Protein AF-Q9PWH9-F1 (afdb_monomer_lite)

Sequence (65 aa):
YPQTKAYFSHWKDLSPGSAPVRKHGKTVMSGVADAVSKIDDLNAGLLNLSELHAFTLRVDPSNFH

Foldseek 3Di:
DVVCCVLVVVDPDPDPPDPVVVVVVVVVVVVVVQCVVVVVCSCVSCVVVCCCCCPVSNPDPVVVD

Structure (mmCIF, N/CA/C/O backbone):
data_AF-Q9PWH9-F1
#
_entry.id   AF-Q9PWH9-F1
#
loop_
_atom_site.group_PDB
_atom_site.id
_atom_site.type_symbol
_atom_site.label_atom_id
_atom_site.label_alt_id
_ato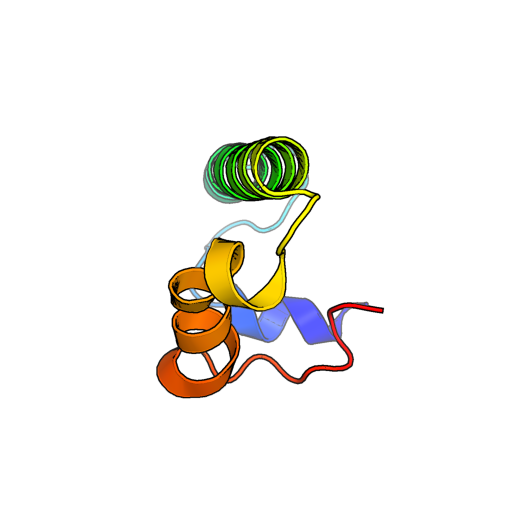m_site.label_comp_id
_atom_site.label_asym_id
_atom_site.label_entity_id
_atom_site.label_seq_id
_atom_site.pdbx_PDB_ins_code
_atom_site.Cartn_x
_atom_site.Cartn_y
_atom_site.Cartn_z
_atom_site.occupancy
_atom_site.B_iso_or_equiv
_atom_site.auth_seq_id
_atom_site.auth_comp_id
_atom_site.auth_asym_id
_atom_site.auth_atom_id
_atom_site.pdbx_PDB_model_num
ATOM 1 N N . TYR A 1 1 ? 11.123 -14.888 1.249 1.00 84.12 1 TYR A N 1
ATOM 2 C CA . TYR A 1 1 ? 9.840 -14.793 0.530 1.00 84.12 1 TYR A CA 1
ATOM 3 C C . TYR A 1 1 ? 10.010 -14.514 -0.975 1.00 84.12 1 TYR A C 1
ATOM 5 O O . TYR A 1 1 ? 9.634 -13.442 -1.427 1.00 84.12 1 TYR A O 1
ATOM 13 N N . PRO A 1 2 ? 10.594 -15.411 -1.797 1.00 90.75 2 PRO A N 1
ATOM 14 C CA . PRO A 1 2 ? 10.633 -15.213 -3.255 1.00 90.75 2 PRO A CA 1
ATOM 15 C C . PRO A 1 2 ? 9.252 -15.286 -3.930 1.00 90.75 2 PRO A C 1
ATOM 17 O O . PRO A 1 2 ? 9.051 -14.655 -4.965 1.00 90.75 2 PRO A O 1
ATOM 20 N N . GLN A 1 3 ? 8.308 -16.024 -3.339 1.00 92.81 3 GLN A N 1
ATOM 21 C CA . GLN A 1 3 ? 6.961 -16.256 -3.867 1.00 92.81 3 GLN A CA 1
ATOM 22 C C . GLN A 1 3 ? 6.126 -14.975 -4.008 1.00 92.81 3 GLN A C 1
ATOM 24 O O . GLN A 1 3 ? 5.315 -14.867 -4.924 1.00 92.81 3 GLN A O 1
ATOM 29 N N . THR A 1 4 ? 6.374 -13.962 -3.171 1.00 94.81 4 THR A N 1
ATOM 30 C CA . THR A 1 4 ? 5.646 -12.683 -3.210 1.00 94.81 4 THR A CA 1
ATOM 31 C C . THR A 1 4 ? 5.911 -11.894 -4.492 1.00 94.81 4 THR A C 1
ATOM 33 O O . THR A 1 4 ? 5.105 -11.049 -4.875 1.00 94.81 4 THR A O 1
ATOM 36 N N . LYS A 1 5 ? 7.008 -12.186 -5.208 1.00 94.38 5 LYS A N 1
ATOM 37 C CA . LYS A 1 5 ? 7.335 -11.525 -6.479 1.00 94.38 5 LYS A CA 1
ATOM 38 C C . LYS A 1 5 ? 6.279 -11.764 -7.561 1.00 94.38 5 LYS A C 1
ATOM 40 O O . LYS A 1 5 ? 6.169 -10.940 -8.465 1.00 94.38 5 LYS A O 1
ATOM 45 N N . ALA A 1 6 ? 5.482 -12.834 -7.465 1.00 95.25 6 ALA A N 1
ATOM 46 C CA . ALA A 1 6 ? 4.409 -13.123 -8.417 1.00 95.25 6 ALA A CA 1
ATOM 47 C C . ALA A 1 6 ? 3.377 -11.979 -8.508 1.00 95.25 6 ALA A C 1
ATOM 49 O O . ALA A 1 6 ? 2.976 -11.606 -9.614 1.00 95.25 6 ALA A O 1
ATOM 50 N N . TYR A 1 7 ? 3.038 -11.348 -7.376 1.00 97.06 7 TYR A N 1
ATOM 51 C CA . TYR A 1 7 ? 2.084 -10.229 -7.307 1.00 97.06 7 TYR A CA 1
ATOM 52 C C . TYR A 1 7 ? 2.602 -8.937 -7.963 1.00 97.06 7 TYR A C 1
ATOM 54 O O . TYR A 1 7 ? 1.824 -8.054 -8.319 1.00 97.06 7 TYR A O 1
ATOM 62 N N . PHE A 1 8 ? 3.915 -8.840 -8.182 1.00 97.50 8 PHE A N 1
ATOM 63 C CA . PHE A 1 8 ? 4.584 -7.672 -8.762 1.00 97.50 8 PHE A CA 1
ATOM 64 C C . PHE A 1 8 ? 5.249 -7.977 -10.111 1.00 97.50 8 PHE A C 1
ATOM 66 O O . PHE A 1 8 ? 6.067 -7.196 -10.590 1.00 97.50 8 PHE A O 1
ATOM 73 N N . SER A 1 9 ? 4.882 -9.086 -10.759 1.00 95.94 9 SER A N 1
ATOM 74 C CA . SER A 1 9 ? 5.443 -9.539 -12.047 1.00 95.94 9 SER A CA 1
ATOM 75 C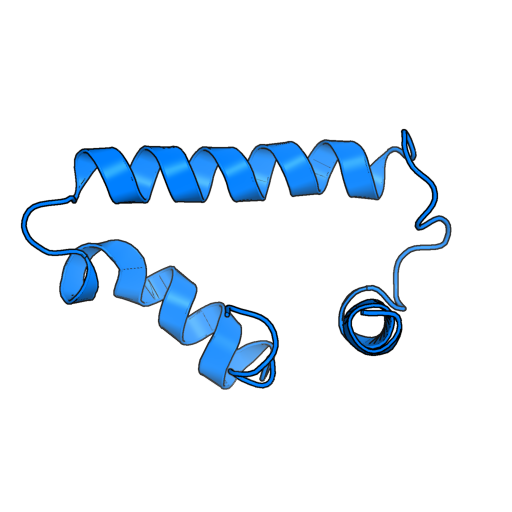 C . SER A 1 9 ? 5.291 -8.538 -13.203 1.00 95.94 9 SER A C 1
ATOM 77 O O . SER A 1 9 ? 6.013 -8.616 -14.193 1.00 95.94 9 SER A O 1
ATOM 79 N N . HIS A 1 10 ? 4.388 -7.566 -13.068 1.00 96.19 10 HIS A N 1
ATOM 80 C CA . HIS A 1 10 ? 4.191 -6.475 -14.020 1.00 96.19 10 HIS A CA 1
ATOM 81 C C . HIS A 1 10 ? 5.235 -5.345 -13.890 1.00 96.19 10 HIS A C 1
ATOM 83 O O . HIS A 1 10 ? 5.309 -4.472 -14.758 1.00 96.19 10 HIS A O 1
ATOM 89 N N . TRP A 1 11 ? 6.048 -5.325 -12.828 1.00 97.62 11 TRP A N 1
ATOM 90 C CA . TRP A 1 11 ? 7.159 -4.382 -12.689 1.00 97.62 11 TRP A CA 1
ATOM 91 C C . TRP A 1 11 ? 8.415 -4.923 -13.363 1.00 97.62 11 TRP A C 1
ATOM 93 O O . TRP A 1 11 ? 8.845 -6.045 -13.116 1.00 97.62 11 TRP A O 1
ATOM 103 N N . LYS A 1 12 ? 9.047 -4.077 -14.183 1.00 94.56 12 LYS A N 1
ATOM 104 C CA . LYS A 1 12 ? 10.299 -4.411 -14.881 1.00 94.56 12 LYS A CA 1
ATOM 105 C C . LYS A 1 12 ? 11.500 -4.539 -13.941 1.00 94.56 12 LYS A C 1
ATOM 107 O O . LYS A 1 12 ? 12.463 -5.213 -14.283 1.00 94.56 12 LYS A O 1
ATOM 112 N N . ASP A 1 13 ? 11.450 -3.869 -12.792 1.00 96.00 13 ASP A N 1
ATOM 113 C CA . ASP A 1 13 ? 12.528 -3.831 -11.809 1.00 96.00 13 ASP A CA 1
ATOM 114 C C . ASP A 1 13 ? 11.945 -3.945 -10.393 1.00 96.00 13 ASP A C 1
ATOM 116 O O . ASP A 1 13 ? 11.120 -3.129 -9.982 1.00 96.00 13 ASP A O 1
ATOM 120 N N . LEU A 1 14 ? 12.369 -4.987 -9.675 1.00 96.38 14 LEU A N 1
ATOM 121 C CA . LEU A 1 14 ? 12.006 -5.276 -8.283 1.00 96.38 14 LEU A CA 1
ATOM 122 C C . LEU A 1 14 ? 13.178 -5.031 -7.322 1.00 96.38 14 LEU A C 1
ATOM 124 O O . LEU A 1 14 ? 13.101 -5.398 -6.148 1.00 96.38 14 LEU A O 1
ATOM 128 N N . SER A 1 15 ? 14.287 -4.476 -7.813 1.00 96.12 15 SER A N 1
ATOM 129 C CA . SER A 1 15 ? 15.458 -4.199 -6.993 1.00 96.12 15 SER A CA 1
ATOM 130 C C . SER A 1 15 ? 15.156 -3.121 -5.943 1.00 96.12 15 SER A C 1
ATOM 132 O O . SER A 1 15 ? 14.285 -2.256 -6.145 1.00 96.12 15 SER A O 1
ATOM 134 N N . PRO A 1 16 ? 15.866 -3.148 -4.801 1.00 95.25 16 PRO A N 1
ATOM 135 C CA . PRO A 1 16 ? 15.830 -2.052 -3.848 1.00 95.25 16 PRO A CA 1
ATOM 136 C C . PRO A 1 16 ? 16.164 -0.723 -4.535 1.00 95.25 16 PRO A C 1
ATOM 138 O O . PRO A 1 16 ? 17.127 -0.624 -5.286 1.00 95.25 16 PRO A O 1
ATOM 141 N N . GLY A 1 17 ? 15.369 0.312 -4.267 1.00 94.38 17 GLY A N 1
ATOM 142 C CA . GLY A 1 17 ? 15.584 1.645 -4.838 1.00 94.38 17 GLY A CA 1
ATOM 143 C C . GLY A 1 17 ? 14.943 1.878 -6.209 1.00 94.38 17 GLY A C 1
ATOM 144 O O . GLY A 1 17 ? 14.831 3.038 -6.615 1.00 94.38 17 GLY A O 1
ATOM 145 N N . SER A 1 18 ? 14.438 0.836 -6.876 1.00 97.81 18 SER A N 1
ATOM 146 C CA . SER A 1 18 ? 13.684 1.000 -8.119 1.00 97.81 18 SER A CA 1
ATOM 147 C C . SER A 1 18 ? 12.471 1.923 -7.925 1.00 97.81 18 SER A C 1
ATOM 149 O O . SER A 1 18 ? 11.839 1.971 -6.861 1.00 97.81 18 SER A O 1
ATOM 151 N N . ALA A 1 19 ? 12.139 2.693 -8.964 1.00 97.75 19 ALA A N 1
ATO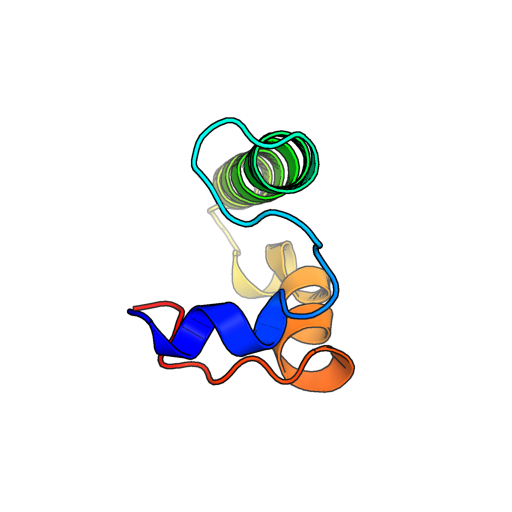M 152 C CA . ALA A 1 19 ? 11.023 3.636 -8.929 1.00 97.75 19 ALA A CA 1
ATOM 153 C C . ALA A 1 19 ? 9.677 3.003 -8.501 1.00 97.75 19 ALA A C 1
ATOM 155 O O . ALA A 1 19 ? 9.024 3.588 -7.628 1.00 97.75 19 ALA A O 1
ATOM 156 N N . PRO A 1 20 ? 9.244 1.838 -9.038 1.00 97.94 20 PRO A N 1
ATOM 157 C CA . PRO A 1 20 ? 7.980 1.232 -8.624 1.00 97.94 20 PRO A CA 1
ATOM 158 C C . PRO A 1 20 ? 8.009 0.752 -7.167 1.00 97.94 20 PRO A C 1
ATOM 160 O O . PRO A 1 20 ? 7.062 1.032 -6.433 1.00 97.94 20 PRO A O 1
ATOM 163 N N . VAL A 1 21 ? 9.113 0.142 -6.711 1.00 97.94 21 VAL A N 1
ATOM 164 C CA . VAL A 1 21 ? 9.259 -0.310 -5.316 1.00 97.94 21 VAL A CA 1
ATOM 165 C C . VAL A 1 21 ? 9.201 0.873 -4.352 1.00 97.94 21 VAL A C 1
ATOM 167 O O . VAL A 1 21 ? 8.451 0.835 -3.380 1.00 97.94 21 VAL A O 1
ATOM 170 N N . ARG A 1 22 ? 9.921 1.967 -4.633 1.00 98.00 22 ARG A N 1
ATOM 171 C CA . ARG A 1 22 ? 9.890 3.173 -3.785 1.00 98.00 22 ARG A CA 1
ATOM 172 C C . ARG A 1 22 ? 8.503 3.809 -3.735 1.00 98.00 22 ARG A C 1
ATOM 174 O O . ARG A 1 22 ? 8.048 4.209 -2.663 1.00 98.00 22 ARG A O 1
ATOM 181 N N . LYS A 1 23 ? 7.827 3.907 -4.884 1.00 98.06 23 LYS A N 1
ATOM 182 C CA . LYS A 1 23 ? 6.479 4.479 -4.968 1.00 98.06 23 LYS A CA 1
ATOM 183 C C . LYS A 1 23 ? 5.479 3.637 -4.178 1.00 98.06 23 LYS A C 1
ATOM 185 O O . LYS A 1 23 ? 4.735 4.189 -3.374 1.00 98.06 23 LYS A O 1
ATOM 190 N N . HIS A 1 24 ? 5.485 2.321 -4.378 1.00 98.12 24 HIS A N 1
ATOM 191 C CA . HIS A 1 24 ? 4.562 1.429 -3.687 1.00 98.12 24 HIS A CA 1
ATOM 192 C C . HIS A 1 24 ? 4.878 1.311 -2.192 1.00 98.12 24 HIS A C 1
ATOM 194 O O . HIS A 1 24 ? 3.957 1.298 -1.383 1.00 98.12 24 HIS A O 1
ATOM 200 N N . GLY A 1 25 ? 6.156 1.348 -1.802 1.00 98.12 25 GLY A N 1
ATOM 201 C CA . GLY A 1 25 ? 6.559 1.409 -0.396 1.00 98.12 25 GLY A CA 1
ATOM 202 C C . GLY A 1 25 ? 5.945 2.606 0.338 1.00 98.12 25 GLY A C 1
ATOM 203 O O . GLY A 1 25 ? 5.441 2.450 1.447 1.00 98.12 25 GLY A O 1
ATOM 204 N N . LYS A 1 26 ? 5.879 3.784 -0.304 1.00 98.31 26 LYS A N 1
ATOM 205 C CA . LYS A 1 26 ? 5.148 4.937 0.251 1.00 98.31 26 LYS A CA 1
ATOM 206 C C . LYS A 1 26 ? 3.655 4.633 0.425 1.00 98.31 26 LYS A C 1
ATOM 208 O O . LYS A 1 26 ? 3.106 4.946 1.473 1.00 98.31 26 LYS A O 1
ATOM 213 N N . THR A 1 27 ? 3.013 4.018 -0.569 1.00 97.94 27 THR A N 1
ATOM 214 C CA . THR A 1 27 ? 1.596 3.621 -0.496 1.00 97.94 27 THR A CA 1
ATOM 215 C C . THR A 1 27 ? 1.327 2.664 0.667 1.00 97.94 27 THR A C 1
ATOM 217 O O . THR A 1 27 ? 0.388 2.899 1.423 1.00 97.94 27 THR A O 1
ATOM 220 N N . VAL A 1 28 ? 2.168 1.641 0.852 1.00 98.00 28 VAL A N 1
ATOM 221 C CA . VAL A 1 28 ? 2.061 0.693 1.973 1.00 98.00 28 VAL A CA 1
ATOM 222 C C . VAL A 1 28 ? 2.178 1.426 3.308 1.00 98.00 28 VAL A C 1
ATOM 224 O O . VAL A 1 28 ? 1.305 1.284 4.158 1.00 98.00 28 VAL A O 1
ATOM 227 N N . MET A 1 29 ? 3.195 2.278 3.476 1.00 98.25 29 MET A N 1
ATOM 228 C CA . MET A 1 29 ? 3.384 3.017 4.729 1.00 98.25 29 MET A CA 1
ATOM 229 C C . MET A 1 29 ? 2.261 4.023 5.011 1.00 98.25 29 MET A C 1
ATOM 231 O O . MET A 1 29 ? 1.916 4.235 6.170 1.00 98.25 29 MET A O 1
ATOM 235 N N . SER A 1 30 ? 1.651 4.616 3.980 1.00 97.62 30 SER A N 1
ATOM 236 C CA . SER A 1 30 ? 0.438 5.425 4.150 1.00 97.62 30 SER A CA 1
ATOM 237 C C . SER A 1 30 ? -0.752 4.588 4.625 1.00 97.62 30 SER A C 1
ATOM 239 O O . SER A 1 30 ? -1.484 5.047 5.494 1.00 97.62 30 SER A O 1
ATOM 241 N N . GLY A 1 31 ? -0.916 3.360 4.122 1.00 97.31 31 GLY A N 1
ATOM 242 C CA . GLY A 1 31 ? -1.926 2.423 4.624 1.00 97.31 31 GLY A CA 1
ATOM 243 C C . GLY A 1 31 ? -1.685 2.015 6.081 1.00 97.31 31 GLY A C 1
ATOM 244 O O . GLY A 1 31 ? -2.627 1.959 6.861 1.00 97.31 31 GLY A O 1
ATOM 245 N N . VAL A 1 32 ? -0.425 1.811 6.481 1.00 98.06 32 VAL A N 1
ATOM 246 C CA . VAL A 1 32 ? -0.062 1.556 7.888 1.00 98.06 32 VAL A CA 1
ATOM 247 C C . VAL A 1 32 ? -0.397 2.762 8.771 1.00 98.06 32 VAL A C 1
ATOM 249 O O . VAL A 1 32 ? -0.968 2.592 9.842 1.00 98.06 32 VAL A O 1
ATOM 252 N N . ALA A 1 33 ? -0.088 3.983 8.328 1.00 98.00 33 ALA A N 1
ATOM 253 C CA . ALA A 1 33 ? -0.436 5.194 9.073 1.00 98.00 33 ALA A CA 1
ATOM 254 C C . ALA A 1 33 ? -1.960 5.377 9.219 1.00 98.00 33 ALA A C 1
ATOM 256 O O . ALA A 1 33 ? -2.426 5.781 10.281 1.00 98.00 33 ALA A O 1
ATOM 257 N N . ASP A 1 34 ? -2.729 5.043 8.181 1.00 96.62 34 ASP A N 1
ATOM 258 C CA . ASP A 1 34 ? -4.197 5.042 8.218 1.00 96.62 34 ASP A CA 1
ATOM 259 C C . ASP A 1 34 ? -4.755 3.942 9.139 1.00 96.62 34 ASP A C 1
ATOM 261 O O . ASP A 1 34 ? -5.727 4.158 9.852 1.00 96.62 34 ASP A O 1
ATOM 265 N N . ALA A 1 35 ? -4.110 2.774 9.207 1.00 97.88 35 ALA A N 1
ATOM 266 C CA . ALA A 1 35 ? -4.461 1.752 10.193 1.00 97.88 35 ALA A CA 1
ATOM 267 C C . ALA A 1 35 ? -4.234 2.253 11.629 1.00 97.88 35 ALA A C 1
ATOM 269 O O . ALA A 1 35 ? -5.085 2.057 12.492 1.00 97.88 35 ALA A O 1
ATOM 270 N N . VAL A 1 36 ? -3.123 2.955 11.884 1.00 98.19 36 VAL A N 1
ATOM 271 C CA . VAL A 1 36 ? -2.837 3.543 13.204 1.00 98.19 36 VAL A CA 1
ATOM 272 C C . VAL A 1 36 ? -3.885 4.589 13.595 1.00 98.19 36 VAL A C 1
ATOM 274 O O . VAL A 1 36 ? -4.292 4.626 14.753 1.00 98.19 36 VAL A O 1
ATOM 277 N N . SER A 1 37 ? -4.363 5.418 12.661 1.00 97.81 37 SER A N 1
ATOM 278 C CA . SER A 1 37 ? -5.418 6.401 12.962 1.00 97.81 37 SER A CA 1
ATOM 279 C C . SER A 1 37 ? -6.794 5.768 13.207 1.00 97.81 37 SER A C 1
ATOM 281 O O . SER A 1 37 ? -7.671 6.429 13.759 1.00 97.81 37 SER A O 1
ATOM 283 N N . LYS A 1 38 ? -6.978 4.498 12.830 1.00 97.62 38 LYS A N 1
ATOM 284 C CA . LYS A 1 38 ? -8.220 3.719 12.959 1.00 97.62 38 LYS A CA 1
ATOM 285 C C . LYS A 1 38 ? -8.074 2.542 13.929 1.00 97.62 38 LYS A C 1
ATOM 287 O O . LYS A 1 38 ? -8.798 1.556 13.817 1.00 97.62 38 LYS A O 1
ATOM 292 N N . ILE A 1 39 ? -7.123 2.626 14.860 1.00 97.56 39 ILE A N 1
ATOM 293 C CA . ILE A 1 39 ? -6.712 1.502 15.712 1.00 97.56 39 ILE A CA 1
ATOM 294 C C . ILE A 1 39 ? -7.845 0.926 16.576 1.00 97.56 39 ILE A C 1
ATOM 296 O O . ILE A 1 39 ? -7.803 -0.257 16.906 1.00 97.56 39 ILE A O 1
ATOM 300 N N . ASP A 1 40 ? -8.866 1.727 16.890 1.00 97.94 40 ASP A N 1
ATOM 301 C CA . ASP A 1 40 ? -10.031 1.298 17.673 1.00 97.94 40 ASP A CA 1
ATOM 302 C C . ASP A 1 40 ? -10.924 0.292 16.921 1.00 97.94 40 ASP A C 1
ATOM 304 O O . ASP A 1 40 ? -11.551 -0.563 17.545 1.00 97.94 40 ASP A O 1
ATOM 308 N N . ASP A 1 41 ? -10.971 0.365 15.584 1.00 97.50 41 ASP A N 1
ATOM 309 C CA . ASP A 1 41 ? -11.715 -0.567 14.728 1.00 97.50 41 ASP A CA 1
ATOM 310 C C . ASP A 1 41 ? -11.019 -0.756 13.369 1.00 97.50 41 ASP A C 1
ATOM 312 O O . ASP A 1 41 ? -11.384 -0.180 12.338 1.00 97.50 41 ASP A O 1
ATOM 316 N N . LEU A 1 42 ? -9.999 -1.617 13.363 1.00 97.62 42 LEU A N 1
ATOM 317 C CA . LEU A 1 42 ? -9.253 -1.963 12.151 1.00 97.62 42 LEU A CA 1
ATOM 318 C C . LEU A 1 42 ? -10.099 -2.728 11.122 1.00 97.62 42 LEU A C 1
ATOM 320 O O . LEU A 1 42 ? -9.833 -2.623 9.923 1.00 97.62 42 LEU A O 1
ATOM 324 N N . ASN A 1 43 ? -11.113 -3.479 11.565 1.00 96.25 43 ASN A N 1
ATOM 325 C CA . ASN A 1 43 ? -11.953 -4.286 10.678 1.00 96.25 43 ASN A CA 1
ATOM 326 C C . ASN A 1 43 ? -12.799 -3.388 9.774 1.00 96.25 43 ASN A C 1
ATOM 328 O O . ASN A 1 43 ? -12.790 -3.557 8.553 1.00 96.25 43 ASN A O 1
ATOM 332 N N . ALA A 1 44 ? -13.488 -2.405 10.359 1.00 96.19 44 ALA A N 1
ATOM 333 C CA . ALA A 1 44 ? -14.196 -1.397 9.579 1.00 96.19 44 ALA A CA 1
ATOM 334 C C . ALA A 1 44 ? -13.206 -0.476 8.852 1.00 96.19 44 ALA A C 1
ATOM 336 O O . ALA A 1 44 ? -13.383 -0.152 7.675 1.00 96.19 44 ALA A O 1
ATOM 337 N N . GLY A 1 45 ? -12.130 -0.085 9.538 1.00 95.94 45 GLY A N 1
ATOM 338 C CA . GLY A 1 45 ? -11.183 0.911 9.062 1.00 95.94 45 GLY A CA 1
ATOM 339 C C . GLY A 1 45 ? -10.408 0.532 7.798 1.00 95.94 45 GLY A C 1
ATOM 340 O O . GLY A 1 45 ? -10.083 1.418 6.997 1.00 95.94 45 GLY A O 1
ATOM 341 N N . LEU A 1 46 ? -10.143 -0.763 7.602 1.00 97.00 46 LEU A N 1
ATOM 342 C CA . LEU A 1 46 ? -9.349 -1.304 6.494 1.00 97.00 46 LEU A CA 1
ATOM 343 C C . LEU A 1 46 ? -10.173 -2.127 5.493 1.00 97.00 46 LEU A C 1
ATOM 345 O O . LEU A 1 46 ? -9.587 -2.797 4.642 1.00 97.00 46 LEU A O 1
ATOM 349 N N . LEU A 1 47 ? -11.508 -2.057 5.538 1.00 97.25 47 LEU A N 1
ATOM 350 C CA . LEU A 1 47 ? -12.399 -2.866 4.696 1.00 97.25 47 LEU A CA 1
ATOM 351 C C . LEU A 1 47 ? -12.063 -2.769 3.198 1.00 97.25 47 LEU A C 1
ATOM 353 O O . LEU A 1 47 ? -11.934 -3.792 2.532 1.00 97.25 47 LEU A O 1
ATOM 357 N N . ASN A 1 48 ? -11.808 -1.562 2.687 1.00 96.62 48 ASN A N 1
ATOM 358 C CA . ASN A 1 48 ? -11.446 -1.360 1.278 1.00 96.62 48 ASN A CA 1
ATOM 359 C C . ASN A 1 48 ? -10.094 -2.003 0.912 1.00 96.62 48 ASN A C 1
ATOM 361 O O . ASN A 1 48 ? -9.925 -2.537 -0.184 1.00 96.62 48 ASN A O 1
ATOM 365 N N . LEU A 1 49 ? -9.111 -1.955 1.821 1.00 97.12 49 LEU A N 1
ATOM 366 C CA . LEU A 1 49 ? -7.820 -2.616 1.610 1.00 97.12 49 LEU A CA 1
ATOM 367 C C . LEU A 1 49 ? -7.976 -4.135 1.679 1.00 97.12 49 LEU A C 1
ATOM 369 O O . LEU A 1 49 ? -7.369 -4.833 0.868 1.00 97.12 49 LEU A O 1
ATOM 373 N N . SER A 1 50 ? -8.803 -4.634 2.597 1.00 97.12 50 SER A N 1
ATOM 374 C CA . SER A 1 50 ? -9.157 -6.050 2.683 1.00 97.12 50 SER A CA 1
ATOM 375 C C . SER A 1 50 ? -9.798 -6.532 1.380 1.00 97.12 50 SER A C 1
ATOM 377 O O . SER A 1 50 ? -9.326 -7.501 0.790 1.00 97.12 50 SER A O 1
ATOM 379 N N . GLU A 1 51 ? -10.784 -5.803 0.851 1.00 97.62 51 GLU A N 1
ATOM 380 C CA . GLU A 1 51 ? -11.465 -6.159 -0.395 1.00 97.62 51 GLU A CA 1
ATOM 381 C C . GLU A 1 51 ? -10.508 -6.204 -1.595 1.00 97.62 51 GLU A C 1
ATOM 383 O O . GLU A 1 51 ? -10.500 -7.165 -2.377 1.00 97.62 51 GLU A O 1
ATOM 388 N N . LEU A 1 52 ? -9.642 -5.193 -1.708 1.00 97.94 52 LEU A N 1
ATOM 389 C CA . LEU A 1 52 ? -8.623 -5.134 -2.748 1.00 97.94 52 LEU A CA 1
ATOM 390 C C . LEU A 1 52 ? -7.694 -6.356 -2.692 1.00 97.94 52 LEU A C 1
ATOM 392 O O . LEU A 1 52 ? -7.490 -7.017 -3.711 1.00 97.94 52 LEU A O 1
ATOM 396 N N . HIS A 1 53 ? -7.135 -6.670 -1.522 1.00 97.94 53 HIS A N 1
ATOM 397 C CA . HIS A 1 53 ? -6.151 -7.746 -1.399 1.00 97.94 53 HIS A CA 1
ATOM 398 C C . HIS A 1 53 ? -6.793 -9.136 -1.478 1.00 97.94 53 HIS A C 1
ATOM 400 O O . HIS A 1 53 ? -6.245 -10.004 -2.155 1.00 97.94 53 HIS A O 1
ATOM 406 N N . ALA A 1 54 ? -7.954 -9.345 -0.855 1.00 97.19 54 ALA A N 1
ATOM 407 C CA . ALA A 1 54 ? -8.601 -10.652 -0.776 1.00 97.19 54 ALA A CA 1
ATOM 408 C C . ALA A 1 54 ? -9.336 -11.042 -2.068 1.00 97.19 54 ALA A C 1
ATOM 410 O O . ALA A 1 54 ? -9.226 -12.184 -2.512 1.00 97.19 54 ALA A O 1
ATOM 411 N N . PHE A 1 55 ? -10.063 -10.1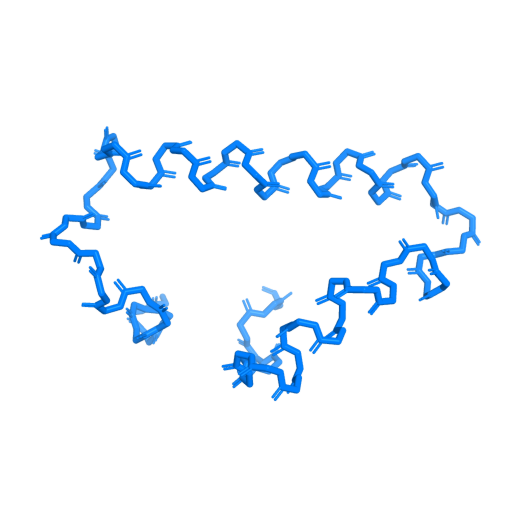13 -2.702 1.00 96.75 55 PHE A N 1
ATOM 412 C CA . PHE A 1 55 ? -10.970 -10.461 -3.805 1.00 96.75 55 PHE A CA 1
ATOM 413 C C . PHE A 1 55 ? -10.469 -10.018 -5.176 1.00 96.75 55 PHE A C 1
ATOM 415 O O . PHE A 1 55 ? -10.581 -10.785 -6.137 1.00 96.75 55 PHE A O 1
ATOM 422 N N . THR A 1 56 ? -9.896 -8.814 -5.267 1.00 96.81 56 THR A N 1
ATOM 423 C CA . THR A 1 56 ? -9.399 -8.277 -6.544 1.00 96.81 56 THR A CA 1
ATOM 424 C C . THR A 1 56 ? -8.029 -8.854 -6.888 1.00 96.81 56 THR A C 1
ATOM 426 O O . THR A 1 56 ? -7.850 -9.441 -7.952 1.00 96.81 56 THR A O 1
ATOM 429 N N . LEU A 1 57 ? -7.061 -8.709 -5.980 1.00 96.88 57 LEU A N 1
ATOM 430 C CA . LEU A 1 57 ? -5.686 -9.175 -6.180 1.00 96.88 57 LEU A CA 1
ATOM 431 C C . LEU A 1 57 ? -5.496 -10.643 -5.790 1.00 96.88 57 LEU A C 1
ATOM 433 O O . LEU A 1 57 ? -4.570 -11.282 -6.286 1.00 96.88 57 LEU A O 1
ATOM 437 N N . AR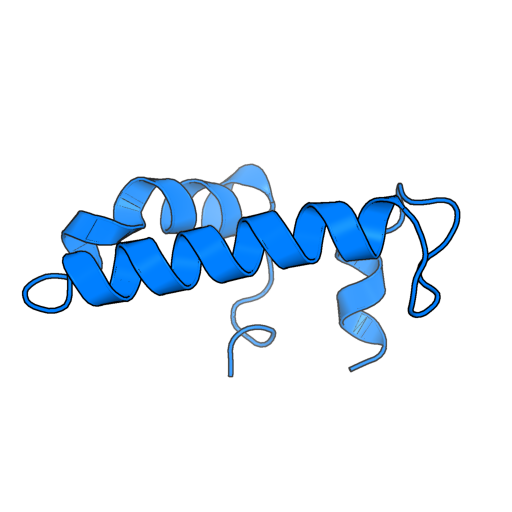G A 1 58 ? -6.372 -11.166 -4.919 1.00 97.31 58 ARG A N 1
ATOM 438 C CA . ARG A 1 58 ? -6.341 -12.545 -4.406 1.00 97.31 58 ARG A CA 1
ATOM 439 C C . ARG A 1 58 ? -4.965 -12.917 -3.846 1.00 97.31 58 ARG A C 1
ATOM 441 O O . ARG A 1 58 ? -4.419 -13.975 -4.155 1.00 97.31 58 ARG A O 1
ATOM 448 N N . VAL A 1 59 ? -4.396 -12.015 -3.046 1.00 97.56 59 VAL A N 1
ATOM 449 C CA . VAL A 1 59 ? -3.134 -12.252 -2.344 1.00 97.56 59 VAL A CA 1
ATOM 450 C C . VAL A 1 59 ? -3.362 -13.345 -1.310 1.00 97.56 59 VAL A C 1
ATOM 452 O O . VAL A 1 59 ? -4.226 -13.208 -0.446 1.00 97.56 59 VAL A O 1
ATOM 455 N N . ASP A 1 60 ? -2.590 -14.427 -1.399 1.00 97.31 60 ASP A N 1
ATOM 456 C CA . ASP A 1 60 ? -2.630 -15.505 -0.415 1.00 97.31 60 ASP A CA 1
ATOM 457 C C . ASP A 1 60 ? -2.369 -14.919 0.990 1.00 97.31 60 ASP A C 1
ATOM 459 O O . ASP A 1 60 ? -1.332 -14.263 1.177 1.00 97.31 60 ASP A O 1
ATOM 463 N N . P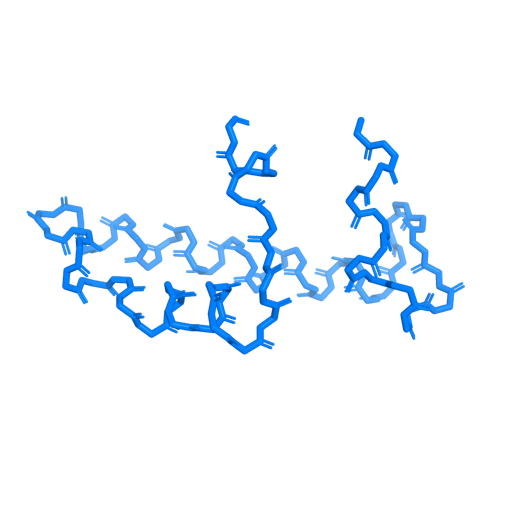RO A 1 61 ? -3.279 -15.131 1.968 1.00 96.38 61 PRO A N 1
ATOM 464 C CA . PRO A 1 61 ? -3.160 -14.587 3.321 1.00 96.38 61 PRO A CA 1
ATOM 465 C C . PRO A 1 61 ? -1.834 -14.919 4.016 1.00 96.38 61 PRO A C 1
ATOM 467 O O . PRO A 1 61 ? -1.371 -14.153 4.860 1.00 96.38 61 PRO A O 1
ATOM 470 N N . SER A 1 62 ? -1.172 -16.012 3.621 1.00 96.19 62 SER A N 1
ATOM 471 C CA . SER A 1 62 ? 0.171 -16.386 4.073 1.00 96.19 62 SER A CA 1
ATOM 472 C C . SER A 1 62 ? 1.282 -15.437 3.598 1.00 96.19 62 SER A C 1
ATOM 474 O O . SER A 1 62 ? 2.453 -15.733 3.765 1.00 96.19 62 SER A O 1
ATOM 476 N N . ASN A 1 63 ? 0.978 -14.294 2.987 1.00 95.69 63 ASN A N 1
ATOM 477 C CA . ASN A 1 63 ? 1.983 -13.263 2.709 1.00 95.69 63 ASN A CA 1
ATOM 478 C C . ASN A 1 63 ? 1.928 -12.083 3.699 1.00 95.69 63 ASN A C 1
ATOM 480 O O . ASN A 1 63 ? 2.727 -11.161 3.553 1.00 95.69 63 ASN A O 1
ATOM 484 N N . PHE A 1 64 ? 1.017 -12.105 4.684 1.00 93.81 64 PHE A N 1
ATOM 485 C CA . PHE A 1 64 ? 0.817 -11.024 5.667 1.00 93.81 64 PHE A CA 1
ATOM 486 C C . PHE A 1 64 ? 1.269 -11.356 7.103 1.00 93.81 64 PHE A C 1
ATOM 488 O O . PHE A 1 64 ? 0.988 -10.574 8.009 1.00 93.81 64 PHE A O 1
ATOM 495 N N . HIS A 1 65 ? 1.918 -12.503 7.324 1.00 81.19 65 HIS A N 1
ATOM 496 C CA . HIS A 1 65 ? 2.379 -12.947 8.647 1.00 81.19 65 HIS A CA 1
ATOM 497 C C . HIS A 1 65 ? 3.752 -12.401 9.057 1.00 81.19 65 HIS A C 1
ATOM 499 O O . HIS A 1 65 ? 4.574 -12.094 8.161 1.00 81.19 65 HIS A O 1
#

InterPro domains:
  IPR000971 Globin [PF00042] (1-64)
  IPR000971 Globin [PS01033] (1-65)
  IPR009050 Globin-like superfamily [SSF46458] (1-64)
  IPR012292 Globin/Protoglobin [G3DSA:1.10.490.10] (1-65)
  IPR050056 Hemoglobin and related oxygen transporters [PTHR11442] (1-64)

Organism: Morone saxatilis (NCBI:txid34816)

Secondary structure (DSSP, 8-state):
--GGGGGGTT-S--STT-HHHHHHHHHHHHHHHHHHHTTT-HHHHTHHHHHIIIIIS---GGG--

Radius of gyration: 13.23 Å; chains: 1; bounding box: 30×23×33 Å

pLDDT: mean 96.39, std 2.83, range [81.19, 98.31]